Protein AF-A0A359LY06-F1 (afdb_monomer)

Nearest PDB structures (foldseek):
  2rn7-assembly1_A  TM=3.705E-01  e=4.684E+00  Shigella flexneri

Secondary structure (DSSP, 8-state):
--HHHHHHHHHHHHHHHTS-TTTHHHHHHHHHTT-HHHHHHHHHHHHHHHHHHS-TTS-TTSS-TTS--S----S------

Structure (mmCIF, N/CA/C/O backbone):
data_AF-A0A359LY06-F1
#
_entry.id   AF-A0A359LY06-F1
#
loop_
_atom_site.group_PDB
_atom_site.id
_atom_site.type_symbol
_atom_site.label_atom_id
_atom_site.label_alt_id
_atom_site.label_comp_id
_atom_site.label_asym_id
_atom_site.label_entity_id
_atom_site.label_seq_id
_atom_site.pdbx_PDB_ins_code
_atom_site.Cartn_x
_atom_site.Cartn_y
_atom_site.Cartn_z
_atom_site.occupancy
_atom_site.B_iso_or_equiv
_atom_site.auth_seq_id
_atom_site.auth_comp_id
_atom_site.auth_asym_id
_atom_site.auth_atom_id
_atom_site.pdbx_PDB_model_num
ATOM 1 N N . MET A 1 1 ? 8.483 1.252 -17.704 1.00 54.28 1 MET A N 1
ATOM 2 C CA . MET A 1 1 ? 8.225 1.333 -16.256 1.00 54.28 1 MET A CA 1
ATOM 3 C C . MET A 1 1 ? 9.374 2.098 -15.639 1.00 54.28 1 MET A C 1
ATOM 5 O O . MET A 1 1 ? 10.494 1.606 -15.668 1.00 54.28 1 MET A O 1
ATOM 9 N N . ASP A 1 2 ? 9.128 3.331 -15.209 1.00 70.75 2 ASP A N 1
ATOM 10 C CA . ASP A 1 2 ? 10.145 4.219 -14.646 1.00 70.75 2 ASP A CA 1
ATOM 11 C C . ASP A 1 2 ? 10.661 3.662 -13.316 1.00 70.75 2 ASP A C 1
ATOM 13 O O . ASP A 1 2 ? 9.883 3.446 -12.384 1.00 70.75 2 ASP A O 1
ATOM 17 N N . ALA A 1 3 ? 11.971 3.428 -13.214 1.00 77.88 3 ALA A N 1
ATOM 18 C CA . ALA A 1 3 ? 12.594 2.848 -12.021 1.00 77.88 3 ALA A CA 1
ATOM 19 C C . ALA A 1 3 ? 12.282 3.651 -10.744 1.00 77.88 3 ALA A C 1
ATOM 21 O O . ALA A 1 3 ? 12.038 3.069 -9.691 1.00 77.88 3 ALA A O 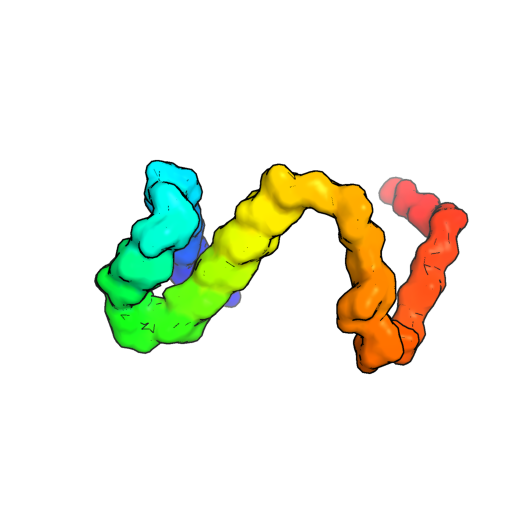1
ATOM 22 N N . SER A 1 4 ? 12.182 4.979 -10.856 1.00 81.19 4 SER A N 1
ATOM 23 C CA . SER A 1 4 ? 11.835 5.874 -9.746 1.00 81.19 4 SER A CA 1
ATOM 24 C C . SER A 1 4 ? 10.420 5.648 -9.204 1.00 81.19 4 SER A C 1
ATOM 26 O O . SER A 1 4 ? 10.171 5.838 -8.016 1.00 81.19 4 SER A O 1
ATOM 28 N N . ARG A 1 5 ? 9.478 5.226 -10.059 1.00 81.00 5 ARG A N 1
ATOM 29 C CA . ARG A 1 5 ? 8.103 4.916 -9.642 1.00 81.00 5 ARG A CA 1
ATOM 30 C C . ARG A 1 5 ? 8.050 3.601 -8.875 1.00 81.00 5 ARG A C 1
ATOM 32 O O . ARG A 1 5 ? 7.347 3.504 -7.874 1.00 81.00 5 ARG A O 1
ATOM 39 N N . TRP A 1 6 ? 8.807 2.612 -9.342 1.00 82.62 6 TRP A N 1
ATOM 40 C CA . TRP A 1 6 ? 8.925 1.313 -8.686 1.00 82.62 6 TRP A CA 1
ATOM 41 C C . TRP A 1 6 ? 9.588 1.419 -7.309 1.00 82.62 6 TRP A C 1
ATOM 43 O O . TRP A 1 6 ? 9.109 0.818 -6.353 1.00 82.62 6 TRP A O 1
ATOM 53 N N . ASP A 1 7 ? 10.646 2.222 -7.183 1.00 86.12 7 ASP A N 1
ATOM 54 C CA . ASP 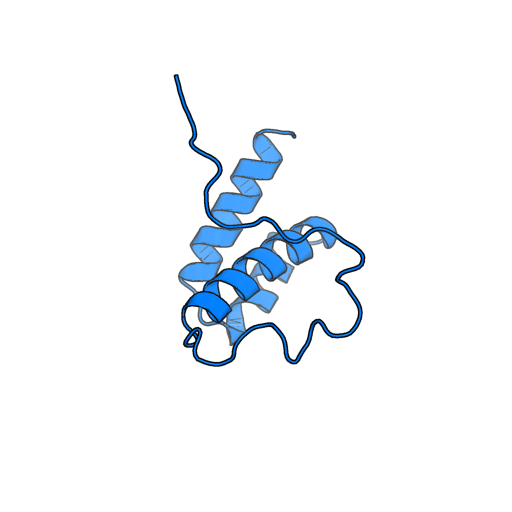A 1 7 ? 11.338 2.439 -5.908 1.00 86.12 7 ASP A CA 1
ATOM 55 C C . ASP A 1 7 ? 10.414 3.078 -4.858 1.00 86.12 7 ASP A C 1
ATOM 57 O O . ASP A 1 7 ? 10.277 2.574 -3.742 1.00 86.12 7 ASP A O 1
ATOM 61 N N . ARG A 1 8 ? 9.658 4.109 -5.263 1.00 86.56 8 ARG A N 1
ATOM 62 C CA . ARG A 1 8 ? 8.654 4.754 -4.406 1.00 86.56 8 ARG A CA 1
ATOM 63 C C . ARG A 1 8 ? 7.531 3.797 -4.002 1.00 86.56 8 ARG A C 1
ATOM 65 O O . ARG A 1 8 ? 7.138 3.787 -2.840 1.00 86.56 8 ARG A O 1
ATOM 72 N N . MET A 1 9 ? 7.032 2.984 -4.937 1.00 86.75 9 MET A N 1
ATOM 73 C CA . MET A 1 9 ? 6.031 1.948 -4.653 1.00 86.75 9 MET A CA 1
ATOM 74 C C . MET A 1 9 ? 6.552 0.945 -3.618 1.00 86.75 9 MET A C 1
ATOM 76 O O . MET A 1 9 ? 5.843 0.626 -2.669 1.00 86.75 9 MET A O 1
ATOM 80 N N . LYS A 1 10 ? 7.798 0.483 -3.774 1.00 86.31 10 LYS A N 1
ATOM 81 C CA . LYS A 1 10 ? 8.414 -0.479 -2.859 1.00 86.31 10 LYS A CA 1
ATOM 82 C C . LYS A 1 10 ? 8.568 0.096 -1.450 1.00 86.31 10 LYS A C 1
ATOM 84 O O . LYS A 1 10 ? 8.220 -0.588 -0.497 1.00 86.31 10 LYS A O 1
ATOM 89 N N . GLY A 1 11 ? 9.026 1.342 -1.321 1.00 89.75 11 GLY A N 1
ATOM 90 C CA . GLY A 1 11 ? 9.135 2.004 -0.018 1.00 89.75 11 GLY A CA 1
ATOM 91 C C . GLY A 1 11 ? 7.780 2.165 0.677 1.00 89.75 11 GLY A C 1
ATOM 92 O O . GLY A 1 11 ? 7.651 1.862 1.857 1.00 89.75 11 GLY A O 1
ATOM 93 N N . LEU A 1 12 ? 6.746 2.567 -0.072 1.00 89.62 12 LEU A N 1
ATOM 94 C CA . LEU A 1 12 ? 5.374 2.658 0.442 1.00 89.62 12 LEU A CA 1
ATOM 95 C C . LEU A 1 12 ? 4.837 1.304 0.911 1.00 89.62 12 LEU A C 1
ATOM 97 O O . LEU A 1 12 ? 4.185 1.233 1.948 1.00 89.62 12 LEU A O 1
ATOM 101 N N . TYR A 1 13 ? 5.092 0.251 0.136 1.00 87.31 13 TYR A N 1
ATOM 102 C CA . TYR A 1 13 ? 4.666 -1.106 0.450 1.00 87.31 13 TYR A CA 1
ATOM 103 C C . TYR A 1 13 ? 5.341 -1.631 1.723 1.00 87.31 13 TYR A C 1
ATOM 105 O O . TYR A 1 13 ? 4.650 -2.097 2.622 1.00 87.31 13 TYR A O 1
ATOM 113 N N . ASP A 1 14 ? 6.665 -1.494 1.826 1.00 88.88 14 ASP A N 1
ATOM 114 C CA . ASP A 1 14 ? 7.452 -1.939 2.982 1.00 88.88 14 ASP A CA 1
ATOM 115 C C . ASP A 1 14 ? 7.006 -1.231 4.272 1.00 88.88 14 ASP A C 1
ATOM 117 O O . ASP A 1 14 ? 6.605 -1.883 5.233 1.00 88.88 14 ASP A O 1
ATOM 121 N N . SER A 1 15 ? 6.901 0.103 4.248 1.00 90.00 15 SER A N 1
ATOM 122 C CA . SER A 1 15 ? 6.391 0.871 5.393 1.00 90.00 15 SER A CA 1
ATOM 123 C C . SER A 1 15 ? 4.933 0.550 5.735 1.00 90.00 15 SER A C 1
ATOM 125 O O . SER A 1 15 ? 4.541 0.598 6.899 1.00 90.00 15 SER A O 1
ATOM 127 N N . ALA A 1 16 ? 4.098 0.221 4.746 1.00 89.56 16 ALA A N 1
ATOM 128 C CA . ALA A 1 16 ? 2.720 -0.185 5.000 1.00 89.56 16 ALA A CA 1
ATOM 129 C C . ALA A 1 16 ? 2.621 -1.591 5.616 1.00 89.56 16 ALA A C 1
ATOM 131 O O . ALA A 1 16 ? 1.695 -1.833 6.390 1.00 89.56 16 ALA A O 1
ATOM 132 N N . LEU A 1 17 ? 3.556 -2.504 5.327 1.00 86.50 17 LEU A N 1
ATOM 133 C CA . LEU A 1 17 ? 3.614 -3.822 5.969 1.00 86.50 17 LEU A CA 1
ATOM 134 C C . LEU A 1 17 ? 3.929 -3.726 7.465 1.00 86.50 17 LEU A C 1
ATOM 136 O O . LEU A 1 17 ? 3.376 -4.498 8.247 1.00 86.50 17 LEU A O 1
ATOM 140 N N . GLU A 1 18 ? 4.751 -2.756 7.870 1.00 89.06 18 GLU A N 1
ATOM 141 C CA . GLU A 1 18 ? 5.050 -2.483 9.283 1.00 89.06 18 GLU A CA 1
ATOM 142 C C . GLU A 1 18 ? 3.843 -1.913 10.051 1.00 89.06 18 GLU A C 1
ATOM 144 O O . GLU A 1 18 ? 3.797 -1.956 11.283 1.00 89.06 18 GLU A O 1
ATOM 149 N N . LEU A 1 19 ? 2.846 -1.381 9.335 1.00 86.75 19 LEU A N 1
ATOM 150 C CA . LEU A 1 19 ? 1.651 -0.779 9.912 1.00 86.75 19 LEU A CA 1
ATOM 151 C C . LEU A 1 19 ? 0.477 -1.774 10.003 1.00 86.75 19 LEU A C 1
ATOM 153 O O . LEU A 1 19 ? 0.296 -2.637 9.133 1.00 86.75 19 LEU A O 1
ATOM 157 N N . PRO A 1 20 ? -0.412 -1.609 11.004 1.00 84.50 20 PRO A N 1
ATOM 158 C CA . PRO A 1 20 ? -1.671 -2.344 11.063 1.00 84.50 20 PRO A CA 1
ATOM 159 C C . PRO A 1 20 ? -2.535 -2.057 9.831 1.00 84.50 20 PRO A C 1
ATOM 161 O O . PRO A 1 20 ? -2.619 -0.905 9.402 1.00 84.50 20 PRO A O 1
ATOM 164 N N . VAL A 1 21 ? -3.272 -3.061 9.339 1.00 82.06 21 VAL A N 1
ATOM 165 C CA . VAL A 1 21 ? -4.190 -2.959 8.178 1.00 82.06 21 VAL A CA 1
ATOM 166 C C . VAL A 1 21 ? -5.075 -1.711 8.230 1.00 82.06 21 VAL A C 1
ATOM 168 O O . VAL A 1 21 ? -5.230 -1.014 7.231 1.00 82.06 21 VAL A O 1
ATOM 171 N N . ALA A 1 22 ? -5.599 -1.377 9.412 1.00 85.19 22 ALA A N 1
ATOM 172 C CA . ALA A 1 22 ? -6.463 -0.215 9.613 1.00 85.19 22 ALA A CA 1
ATOM 173 C C . ALA A 1 22 ? -5.765 1.144 9.381 1.00 85.19 22 ALA A C 1
ATOM 175 O O . ALA A 1 22 ? -6.435 2.129 9.083 1.00 85.19 22 ALA A O 1
ATOM 176 N N . GLN A 1 23 ? -4.437 1.217 9.522 1.00 88.12 23 GLN A N 1
ATOM 177 C CA . GLN A 1 23 ? -3.647 2.445 9.358 1.00 88.12 23 GLN A CA 1
ATOM 178 C C . GLN A 1 23 ? -3.016 2.581 7.965 1.00 88.12 23 GLN A C 1
ATOM 180 O O . GLN A 1 23 ? -2.743 3.703 7.532 1.00 8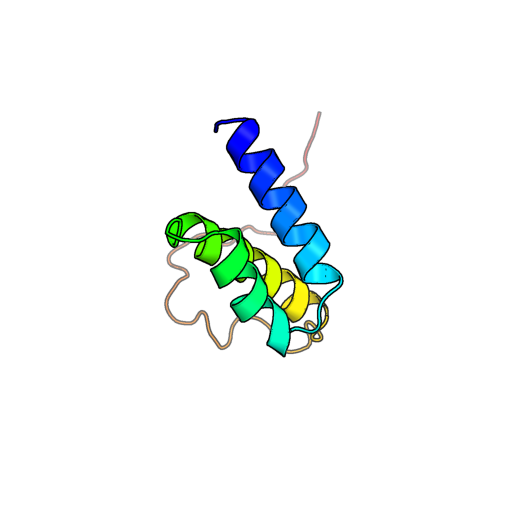8.12 23 GLN A O 1
ATOM 185 N N . ARG A 1 24 ? -2.845 1.471 7.232 1.00 88.38 24 ARG A N 1
ATOM 186 C CA . ARG A 1 24 ? -2.302 1.443 5.860 1.00 88.38 24 ARG A CA 1
ATOM 187 C C . ARG A 1 24 ? -2.983 2.434 4.898 1.00 88.38 24 ARG A C 1
ATOM 189 O O . ARG A 1 24 ? -2.256 3.211 4.281 1.00 88.38 24 ARG A O 1
ATOM 196 N N . PRO A 1 25 ? -4.328 2.512 4.778 1.00 85.81 25 PRO A N 1
ATOM 197 C CA . PRO A 1 25 ? -4.960 3.433 3.825 1.00 85.81 25 PRO A CA 1
ATOM 198 C C . PRO A 1 25 ? -4.726 4.909 4.175 1.00 85.81 25 PRO A C 1
ATOM 200 O O . PRO A 1 25 ? -4.530 5.733 3.282 1.00 85.81 25 PRO A O 1
ATOM 203 N N . ALA A 1 26 ? -4.684 5.254 5.466 1.00 89.94 26 ALA A N 1
ATOM 204 C CA . ALA A 1 26 ? -4.392 6.617 5.911 1.00 89.94 26 ALA A CA 1
ATOM 205 C C . ALA A 1 26 ? -2.933 7.011 5.623 1.00 89.94 26 ALA A C 1
ATOM 207 O O . ALA A 1 26 ? -2.672 8.116 5.146 1.00 89.94 26 ALA A O 1
ATOM 208 N N . TYR A 1 27 ? -1.992 6.090 5.855 1.00 91.06 27 TYR A N 1
ATOM 209 C CA . TYR A 1 27 ? -0.583 6.276 5.509 1.00 91.06 27 TYR A CA 1
ATOM 210 C C . TYR A 1 27 ? -0.391 6.457 3.998 1.00 91.06 27 TYR A C 1
ATOM 212 O O . TYR A 1 27 ? 0.237 7.422 3.563 1.00 91.06 27 TYR A O 1
ATOM 220 N N . LEU A 1 28 ? -0.992 5.585 3.183 1.00 89.50 28 LEU A N 1
ATOM 221 C CA . LEU A 1 28 ? -0.875 5.650 1.727 1.00 89.50 28 LEU A CA 1
ATOM 222 C C . LEU A 1 28 ? -1.519 6.915 1.152 1.00 89.50 28 LEU A C 1
ATOM 224 O O . LEU A 1 28 ? -0.965 7.495 0.222 1.00 89.50 28 LEU A O 1
ATOM 228 N N . ALA A 1 29 ? -2.631 7.393 1.719 1.00 88.38 29 ALA A N 1
ATOM 229 C CA . ALA A 1 29 ? -3.228 8.672 1.336 1.00 88.38 29 ALA A CA 1
ATOM 230 C C . ALA A 1 29 ? -2.279 9.853 1.597 1.00 88.38 29 ALA A C 1
ATOM 232 O O . ALA A 1 29 ? -2.141 10.734 0.750 1.00 88.38 29 ALA A O 1
ATOM 233 N N . GLN A 1 30 ? -1.576 9.849 2.731 1.00 88.62 30 GLN A N 1
ATOM 234 C CA . GLN A 1 30 ? -0.607 10.894 3.055 1.00 88.62 30 GLN A CA 1
ATOM 235 C C . GLN A 1 30 ? 0.658 10.808 2.185 1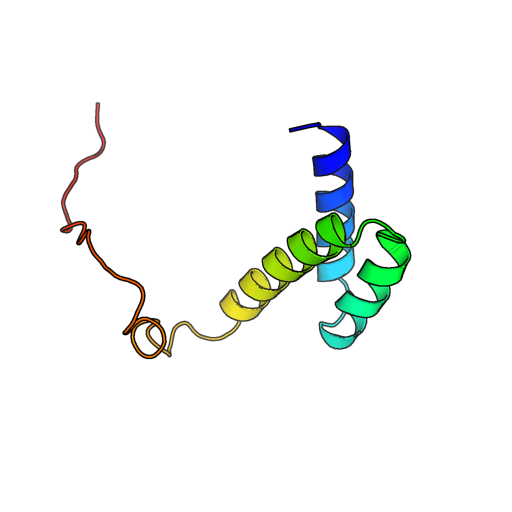.00 88.62 30 GLN A C 1
ATOM 237 O O . GLN A 1 30 ? 1.156 11.831 1.721 1.00 88.62 30 GLN A O 1
ATOM 242 N N . ALA A 1 31 ? 1.178 9.604 1.948 1.00 88.12 31 ALA A N 1
ATOM 243 C CA . ALA A 1 31 ? 2.457 9.404 1.272 1.00 88.12 31 ALA A CA 1
ATOM 244 C C . ALA A 1 31 ? 2.356 9.408 -0.273 1.00 88.12 31 ALA A C 1
ATOM 246 O O . ALA A 1 31 ? 3.319 9.774 -0.963 1.00 88.12 31 ALA A O 1
ATOM 247 N N . CYS A 1 32 ? 1.191 9.051 -0.830 1.00 85.94 32 CYS A N 1
ATOM 248 C CA . CYS A 1 32 ? 0.899 9.182 -2.264 1.00 85.94 32 CYS A CA 1
ATOM 249 C C . CYS A 1 32 ? 0.390 10.582 -2.640 1.00 85.94 32 CYS A C 1
ATOM 251 O O . CYS A 1 32 ? 0.622 11.012 -3.766 1.00 85.94 32 CYS A O 1
ATOM 253 N N . GLY A 1 33 ? -0.269 11.308 -1.729 1.00 85.19 33 GLY A N 1
ATOM 254 C CA . GLY A 1 33 ? -0.851 12.619 -2.033 1.00 85.19 33 GLY A CA 1
ATOM 255 C C . GLY A 1 33 ? -1.892 12.529 -3.155 1.00 85.19 33 GLY A C 1
ATOM 256 O O . GLY A 1 33 ? -2.840 11.750 -3.063 1.00 85.19 33 GLY A O 1
ATOM 257 N N . ASP A 1 34 ? -1.702 13.299 -4.229 1.00 83.06 34 ASP A N 1
ATOM 258 C CA . ASP A 1 34 ? -2.594 13.328 -5.399 1.00 83.06 34 ASP A CA 1
ATOM 259 C C . ASP A 1 34 ? -2.474 12.099 -6.320 1.00 83.06 34 ASP A C 1
ATOM 261 O O . ASP A 1 34 ? -3.344 11.866 -7.165 1.00 83.06 34 ASP A O 1
ATOM 265 N N . ASP A 1 35 ? -1.443 11.265 -6.149 1.00 86.12 35 ASP A N 1
ATOM 266 C CA . ASP A 1 35 ? -1.218 10.062 -6.957 1.00 86.12 35 ASP A CA 1
ATOM 267 C C . ASP A 1 35 ? -2.150 8.906 -6.540 1.00 86.12 35 ASP A C 1
ATOM 269 O O . ASP A 1 35 ? -1.722 7.835 -6.102 1.00 86.12 35 ASP A O 1
ATOM 273 N N . SER A 1 36 ? -3.459 9.094 -6.719 1.00 84.75 36 SER A N 1
ATOM 274 C CA . SER A 1 36 ? -4.484 8.092 -6.385 1.00 84.75 36 SER A CA 1
ATOM 275 C C . SER A 1 36 ? -4.300 6.772 -7.139 1.00 84.75 36 SER A C 1
ATOM 277 O O . SER A 1 36 ? -4.593 5.711 -6.594 1.00 84.75 36 SER A O 1
ATOM 279 N N . A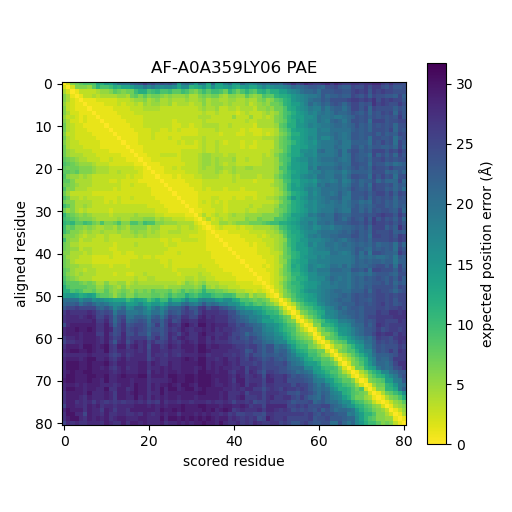LA A 1 37 ? -3.762 6.821 -8.362 1.00 85.94 37 ALA A N 1
ATOM 280 C CA . ALA A 1 37 ? -3.427 5.620 -9.122 1.00 85.94 37 ALA A CA 1
ATOM 281 C C . ALA A 1 37 ? -2.311 4.810 -8.442 1.00 85.94 37 ALA A C 1
ATOM 283 O O . ALA A 1 37 ? -2.411 3.594 -8.347 1.00 85.94 37 ALA A O 1
ATOM 284 N N . LEU A 1 38 ? -1.269 5.474 -7.925 1.00 84.56 38 LEU A N 1
ATOM 285 C CA . LEU A 1 38 ? -0.194 4.796 -7.193 1.00 84.56 38 LEU A CA 1
ATOM 286 C C . LEU A 1 38 ? -0.717 4.196 -5.885 1.00 84.56 38 LEU A C 1
ATOM 288 O O . LEU A 1 38 ? -0.360 3.074 -5.535 1.00 84.56 38 LEU A O 1
ATOM 292 N N . ARG A 1 39 ? -1.597 4.934 -5.200 1.00 87.00 39 ARG A N 1
ATOM 293 C CA . ARG A 1 39 ? -2.255 4.492 -3.972 1.00 87.00 39 ARG A CA 1
ATOM 294 C C . ARG A 1 39 ? -3.026 3.189 -4.189 1.00 87.00 39 ARG A C 1
ATOM 296 O O . ARG A 1 39 ? -2.781 2.226 -3.472 1.00 87.00 39 ARG A O 1
ATOM 303 N N . GLN A 1 40 ? -3.877 3.136 -5.216 1.00 84.94 40 GLN A N 1
ATOM 304 C CA . GLN A 1 40 ? -4.664 1.940 -5.531 1.00 84.94 40 GLN A CA 1
ATOM 305 C C . GLN A 1 40 ? -3.799 0.726 -5.876 1.00 84.94 40 GLN A C 1
ATOM 307 O O . GLN A 1 40 ? -4.125 -0.380 -5.457 1.00 84.94 40 GLN A O 1
ATOM 312 N N . GLU A 1 41 ? -2.701 0.919 -6.609 1.00 87.62 41 GLU A N 1
ATOM 313 C CA . GLU A 1 41 ? -1.788 -0.177 -6.956 1.00 87.62 41 GLU A CA 1
ATOM 314 C C . GLU A 1 41 ? -1.157 -0.791 -5.696 1.00 87.62 41 GLU A C 1
ATOM 316 O O . GLU A 1 41 ? -1.160 -2.011 -5.532 1.00 87.62 41 GLU A O 1
ATOM 321 N N . VAL A 1 42 ? -0.675 0.047 -4.768 1.00 88.56 42 VAL A N 1
ATOM 322 C CA . VAL A 1 42 ? -0.081 -0.413 -3.499 1.00 88.56 42 VAL A CA 1
ATOM 323 C C . VAL A 1 42 ? -1.137 -1.036 -2.580 1.00 88.56 42 VAL A C 1
ATOM 325 O O . VAL A 1 42 ? -0.882 -2.081 -1.986 1.00 88.56 42 VAL A O 1
ATOM 328 N N . GLU A 1 43 ? -2.333 -0.444 -2.487 1.00 86.81 43 GLU A N 1
ATOM 329 C CA . GLU A 1 43 ? -3.458 -0.999 -1.720 1.00 86.81 43 GLU A CA 1
ATOM 330 C C . GLU A 1 43 ? -3.876 -2.379 -2.244 1.00 86.81 43 GLU A C 1
ATOM 332 O O . GLU A 1 43 ? -4.098 -3.291 -1.449 1.00 86.81 43 GLU A O 1
ATOM 337 N N . SER A 1 44 ? -3.937 -2.557 -3.567 1.00 84.50 44 SER A N 1
ATOM 338 C CA . SER A 1 44 ? -4.249 -3.845 -4.191 1.00 84.50 44 SER A CA 1
ATOM 339 C C . SER A 1 44 ? -3.187 -4.895 -3.861 1.00 84.50 44 SER A C 1
ATOM 341 O O . SER A 1 44 ? -3.527 -6.019 -3.489 1.00 84.50 44 SER A O 1
ATOM 343 N N . LEU A 1 45 ? -1.903 -4.523 -3.922 1.00 84.94 45 LEU A N 1
ATOM 344 C CA . LEU A 1 45 ? -0.795 -5.414 -3.571 1.00 84.94 45 LEU A CA 1
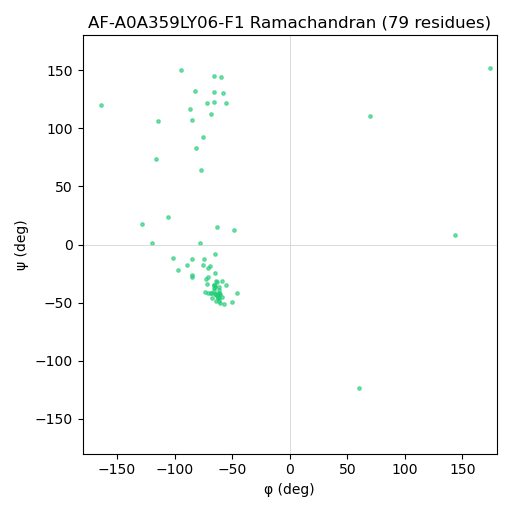ATOM 345 C C . LEU A 1 45 ? -0.870 -5.865 -2.104 1.00 84.94 45 LEU A C 1
ATOM 347 O O . LEU A 1 45 ? -0.748 -7.050 -1.805 1.00 84.94 45 LEU A O 1
ATOM 351 N N . LEU A 1 46 ? -1.118 -4.921 -1.193 1.00 83.94 46 LEU A N 1
ATOM 352 C CA . LEU A 1 46 ? -1.251 -5.193 0.240 1.00 83.94 46 LEU A CA 1
ATOM 353 C C . LEU A 1 46 ? -2.482 -6.043 0.557 1.00 83.94 46 LEU A C 1
ATOM 355 O O . LEU A 1 46 ? -2.407 -6.902 1.426 1.00 83.94 46 LEU A O 1
ATOM 359 N N . ALA A 1 47 ? -3.603 -5.829 -0.137 1.00 81.75 47 ALA A N 1
ATOM 360 C CA . ALA A 1 47 ? -4.813 -6.625 0.050 1.00 81.75 47 ALA A CA 1
ATOM 361 C C . ALA A 1 47 ? -4.606 -8.094 -0.350 1.00 81.75 47 ALA A C 1
ATOM 363 O O . ALA A 1 47 ? -5.130 -8.986 0.316 1.00 81.75 47 ALA A O 1
ATOM 364 N N . HIS A 1 48 ? -3.819 -8.354 -1.400 1.00 73.56 48 HIS A N 1
ATOM 365 C CA . HIS A 1 48 ? -3.434 -9.716 -1.772 1.00 73.56 48 HIS A CA 1
ATOM 366 C C . HIS A 1 48 ? -2.517 -10.338 -0.713 1.00 73.56 48 HIS A C 1
ATOM 368 O O . HIS A 1 48 ? -2.809 -11.440 -0.265 1.00 73.56 48 HIS A O 1
ATOM 374 N N . ALA A 1 49 ? -1.498 -9.615 -0.237 1.00 72.44 49 ALA A N 1
ATOM 375 C CA . ALA A 1 49 ? -0.594 -10.107 0.808 1.00 72.44 49 ALA A CA 1
ATOM 376 C C . ALA A 1 49 ? -1.314 -10.420 2.139 1.00 72.44 49 ALA A C 1
ATOM 378 O O . ALA A 1 49 ? -0.988 -11.396 2.805 1.00 72.44 49 ALA A O 1
ATOM 379 N N . ASP A 1 50 ? -2.319 -9.623 2.515 1.00 67.62 50 ASP A N 1
ATOM 380 C CA . ASP A 1 50 ? -3.147 -9.858 3.7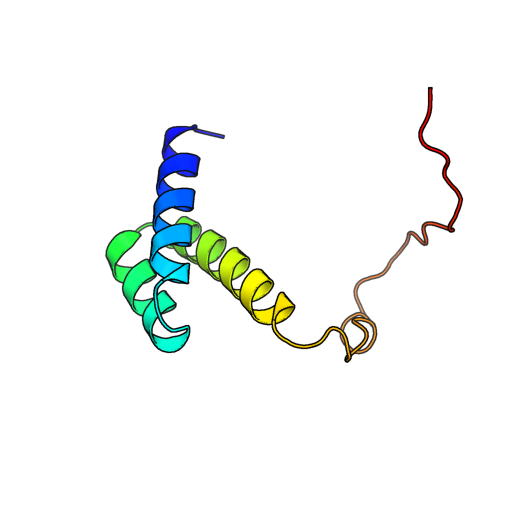10 1.00 67.62 50 ASP A CA 1
ATOM 381 C C . ASP A 1 50 ? -4.101 -11.053 3.523 1.00 67.62 50 ASP A C 1
ATOM 383 O O . ASP A 1 50 ? -4.366 -11.818 4.448 1.00 67.62 50 ASP A O 1
ATOM 387 N N . THR A 1 51 ? -4.585 -11.252 2.292 1.00 60.78 51 THR A N 1
ATOM 388 C CA . THR A 1 51 ? -5.422 -12.404 1.932 1.00 60.78 51 THR A CA 1
ATOM 389 C C . THR A 1 51 ? -4.614 -13.704 1.908 1.00 60.78 51 THR A C 1
ATOM 391 O O . THR A 1 51 ? -5.185 -14.750 2.197 1.00 60.78 51 THR A O 1
ATOM 394 N N . GLU A 1 52 ? -3.306 -13.661 1.633 1.00 53.75 52 GLU A N 1
ATOM 395 C CA . GLU A 1 52 ? -2.412 -14.827 1.725 1.00 53.75 52 GLU A CA 1
ATOM 396 C C . GLU A 1 52 ? -2.138 -15.277 3.177 1.00 53.75 52 GLU A C 1
ATOM 398 O O . GLU A 1 52 ? -1.813 -16.445 3.391 1.00 53.75 52 GLU A O 1
ATOM 403 N N . ASP A 1 53 ? -2.340 -14.404 4.176 1.00 48.34 53 ASP A N 1
ATOM 404 C CA . ASP A 1 53 ? -2.348 -14.770 5.608 1.00 48.34 53 ASP A CA 1
ATOM 405 C C . ASP A 1 53 ? -3.733 -15.280 6.075 1.00 48.34 53 ASP A C 1
ATOM 407 O O . ASP A 1 53 ? -3.872 -15.906 7.127 1.00 48.34 53 ASP A O 1
ATOM 411 N N . SER A 1 54 ? -4.777 -15.092 5.257 1.00 42.16 54 SER A N 1
ATOM 412 C CA . SER A 1 54 ? -6.054 -15.784 5.423 1.00 42.16 54 SER A CA 1
ATOM 413 C C . SER A 1 54 ? -5.954 -17.174 4.795 1.00 42.16 54 SER A C 1
ATOM 415 O O . SER A 1 54 ? -5.500 -17.312 3.660 1.00 42.16 54 SER A O 1
ATOM 417 N N . PRO A 1 55 ? -6.377 -18.239 5.494 1.00 42.91 55 PRO A N 1
ATOM 418 C CA . PRO A 1 55 ? -6.191 -19.582 4.991 1.00 42.91 55 PRO A CA 1
ATOM 419 C C . PRO A 1 55 ? -6.878 -19.706 3.628 1.00 42.91 55 PRO A C 1
ATOM 421 O O . PRO A 1 55 ? -8.066 -19.413 3.484 1.00 42.91 55 PRO A O 1
ATOM 424 N N . ILE A 1 56 ? -6.125 -20.233 2.664 1.00 48.44 56 ILE A N 1
ATOM 425 C CA . ILE A 1 56 ? -6.516 -20.818 1.366 1.00 48.44 56 ILE A CA 1
ATOM 426 C C . ILE A 1 56 ? -7.673 -21.860 1.480 1.00 48.44 56 ILE A C 1
ATOM 428 O O . ILE A 1 56 ? -8.012 -22.559 0.532 1.00 48.44 56 ILE A O 1
ATOM 432 N N . ASP A 1 57 ? -8.352 -21.944 2.625 1.00 46.47 57 ASP A N 1
ATOM 433 C CA . ASP A 1 57 ? -9.453 -22.846 2.960 1.00 46.47 57 ASP A CA 1
ATOM 434 C C . ASP A 1 57 ? -10.807 -22.431 2.363 1.00 46.47 57 ASP A C 1
ATOM 436 O O . ASP A 1 57 ? -11.819 -23.098 2.560 1.00 46.47 57 ASP A O 1
ATOM 440 N N . ARG A 1 58 ? -10.860 -21.344 1.588 1.00 43.38 58 ARG A N 1
ATOM 441 C CA . ARG A 1 58 ? -11.998 -21.098 0.699 1.00 43.38 58 ARG A CA 1
ATOM 442 C C . ARG A 1 58 ? -11.524 -21.165 -0.739 1.00 43.38 58 ARG A C 1
ATOM 444 O O . ARG A 1 58 ? -10.827 -20.259 -1.194 1.00 43.38 58 ARG A O 1
ATOM 451 N N . PRO A 1 59 ? -11.863 -22.238 -1.467 1.00 45.81 59 PRO A N 1
ATOM 452 C CA . PRO A 1 59 ? -11.378 -22.382 -2.817 1.00 45.81 59 PRO A CA 1
ATOM 453 C C . PRO A 1 59 ? -12.007 -21.269 -3.667 1.00 45.81 59 PRO A C 1
ATOM 455 O O . PRO A 1 59 ? -13.213 -21.027 -3.626 1.00 45.81 59 PRO A O 1
ATOM 458 N N . ALA A 1 60 ? -11.164 -20.576 -4.433 1.00 51.34 60 ALA A N 1
ATOM 459 C CA . ALA A 1 60 ? -11.483 -19.381 -5.218 1.00 51.34 60 ALA A CA 1
ATOM 460 C C . ALA A 1 60 ? -12.521 -19.592 -6.350 1.00 51.34 60 ALA A C 1
ATOM 462 O O . ALA A 1 60 ? -12.660 -18.747 -7.233 1.00 51.34 60 ALA A O 1
ATOM 463 N N . TRP A 1 61 ? -13.266 -20.703 -6.350 1.00 49.78 61 TRP A N 1
ATOM 464 C CA . TRP A 1 61 ? -14.289 -21.006 -7.351 1.00 49.78 61 TRP A CA 1
ATOM 465 C C . TRP A 1 61 ? -15.685 -20.477 -6.991 1.00 49.78 61 TRP A C 1
ATOM 467 O O . TRP A 1 61 ? -16.494 -20.309 -7.898 1.00 49.78 61 TRP A O 1
ATOM 477 N N . GLU A 1 62 ? -15.974 -20.130 -5.730 1.00 48.12 62 GLU A N 1
ATOM 478 C CA . GLU A 1 62 ? -17.299 -19.586 -5.364 1.00 48.12 62 GLU A CA 1
ATOM 479 C C . GLU A 1 62 ? -17.510 -18.120 -5.797 1.00 48.12 62 GLU A C 1
ATOM 481 O O . GLU A 1 62 ? -18.647 -17.672 -5.923 1.00 48.12 62 GLU A O 1
ATOM 486 N N . GLY A 1 63 ? -16.436 -17.380 -6.105 1.00 47.16 63 GLY A N 1
ATOM 487 C CA . GLY A 1 63 ? -16.508 -16.011 -6.644 1.00 47.16 63 GLY A CA 1
ATOM 488 C C . GLY A 1 63 ? -16.283 -15.897 -8.158 1.00 47.16 63 GLY A C 1
ATOM 489 O O . GLY A 1 63 ? -16.541 -14.848 -8.744 1.00 47.16 63 GLY A O 1
ATOM 490 N N . ALA A 1 64 ? -15.817 -16.965 -8.811 1.00 47.38 64 ALA A N 1
ATOM 491 C CA . ALA A 1 64 ? -15.371 -16.948 -10.206 1.00 47.38 64 ALA A CA 1
ATOM 492 C C . ALA A 1 64 ? -16.358 -17.618 -11.177 1.00 47.38 64 ALA A C 1
ATOM 494 O O . ALA A 1 64 ? -15.970 -18.027 -12.269 1.00 47.38 64 ALA A O 1
ATOM 495 N N . ALA A 1 65 ? -17.647 -17.697 -10.834 1.00 47.84 65 ALA A N 1
ATOM 496 C CA . ALA A 1 65 ? -18.659 -18.239 -11.745 1.00 47.84 65 ALA A CA 1
ATOM 497 C C . ALA A 1 65 ? -18.863 -17.391 -13.022 1.00 47.84 65 ALA A C 1
ATOM 499 O O . ALA A 1 65 ? -19.549 -17.840 -13.936 1.00 47.84 65 ALA A O 1
ATOM 500 N N . SER A 1 66 ? -18.266 -16.194 -13.121 1.00 49.03 66 SER A N 1
ATOM 501 C CA . SER A 1 66 ? -18.475 -15.291 -14.265 1.00 49.03 66 SER A CA 1
ATOM 502 C C . SER A 1 66 ? -17.222 -14.922 -15.077 1.00 49.03 66 SER A C 1
ATOM 504 O O . SER A 1 66 ? -17.348 -14.167 -16.035 1.00 49.03 66 SER A O 1
ATOM 506 N N . LEU A 1 67 ? -16.016 -15.422 -14.755 1.00 53.06 67 LEU A N 1
ATOM 507 C CA . LEU A 1 67 ? -14.774 -14.949 -15.415 1.00 53.06 67 LEU A CA 1
ATOM 508 C C . LEU A 1 67 ? -13.848 -16.022 -16.012 1.00 53.06 67 LEU A C 1
ATOM 510 O O . LEU A 1 67 ? -12.710 -15.718 -16.354 1.00 53.06 67 LEU A O 1
ATOM 514 N N . ILE A 1 68 ? -14.321 -17.245 -16.248 1.00 52.16 68 ILE A N 1
ATOM 515 C CA . ILE A 1 68 ? -13.548 -18.258 -16.992 1.00 52.16 68 ILE A CA 1
ATOM 516 C C . ILE A 1 68 ? -14.242 -18.646 -18.295 1.00 52.16 68 ILE A C 1
ATOM 518 O O . ILE A 1 68 ? -14.768 -19.741 -18.468 1.00 52.16 68 ILE A O 1
ATOM 522 N N . GLY A 1 69 ? -14.178 -17.727 -19.257 1.00 50.16 69 GLY A N 1
ATOM 523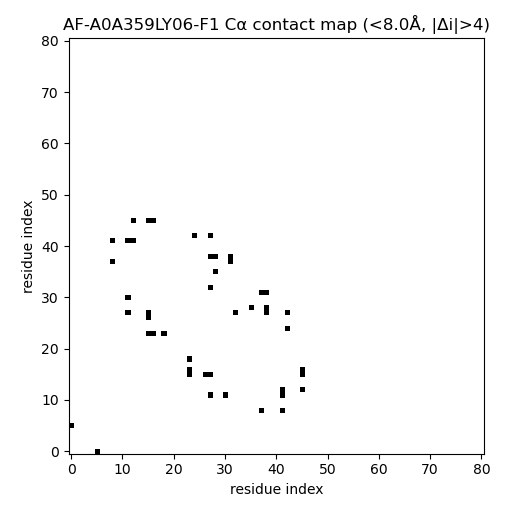 C CA . GLY A 1 69 ? -14.172 -18.076 -20.672 1.00 50.16 69 GLY A CA 1
ATOM 524 C C . GLY A 1 69 ? -12.761 -18.483 -21.100 1.00 50.16 69 GLY A C 1
ATOM 525 O O . GLY A 1 69 ? -12.036 -17.654 -21.631 1.00 50.16 69 GLY A O 1
ATOM 526 N N . GLY A 1 70 ? -12.396 -19.749 -20.858 1.00 47.81 70 GLY A N 1
ATOM 527 C CA . GLY A 1 70 ? -11.223 -20.439 -21.424 1.00 47.81 70 GLY A CA 1
ATOM 528 C C . GLY A 1 70 ? -9.867 -19.942 -20.902 1.00 47.81 70 GLY A C 1
ATOM 529 O O . GLY A 1 70 ? -9.379 -18.886 -21.269 1.00 47.81 70 GLY A O 1
ATOM 530 N N . THR A 1 71 ? -9.121 -20.711 -20.118 1.00 39.84 71 THR A N 1
ATOM 531 C CA . THR A 1 71 ? -8.422 -21.894 -20.631 1.00 39.84 71 THR A CA 1
ATOM 532 C C . THR A 1 71 ? -8.002 -22.758 -19.449 1.00 39.84 71 THR A C 1
ATOM 534 O O . THR A 1 71 ? -7.244 -22.323 -18.586 1.00 39.84 71 THR A O 1
ATOM 537 N N . VAL A 1 72 ? -8.497 -23.993 -19.423 1.00 48.94 72 VAL A N 1
ATOM 538 C CA . VAL A 1 72 ? -8.029 -25.030 -18.506 1.00 48.94 72 VAL A CA 1
ATOM 539 C C . VAL A 1 72 ? -6.601 -25.412 -18.900 1.00 48.94 72 VAL A C 1
ATOM 541 O O . VAL A 1 72 ? -6.367 -25.955 -19.978 1.00 48.94 72 VAL A O 1
ATOM 544 N N . LEU A 1 73 ? -5.625 -25.097 -18.053 1.00 49.28 73 LEU A N 1
ATOM 545 C CA . LEU A 1 73 ? -4.281 -25.649 -18.185 1.00 49.28 73 LEU A CA 1
ATOM 546 C C . LEU A 1 73 ? -4.278 -27.001 -17.471 1.00 49.28 73 LEU A C 1
ATOM 548 O O . LEU A 1 73 ? -4.364 -27.076 -16.247 1.00 49.28 73 LEU A O 1
ATOM 552 N N . ALA A 1 74 ? -4.251 -28.077 -18.257 1.00 48.50 74 ALA A N 1
ATOM 553 C CA . ALA A 1 74 ? -4.114 -29.434 -17.747 1.00 48.50 74 ALA A CA 1
ATOM 554 C C . ALA A 1 74 ? -2.729 -29.629 -17.087 1.00 48.50 74 ALA A C 1
ATOM 556 O O . ALA A 1 74 ? -1.737 -29.070 -17.567 1.00 48.50 74 ALA A O 1
ATOM 557 N N . PRO A 1 75 ? -2.624 -30.429 -16.012 1.00 40.88 75 PRO A N 1
ATOM 558 C CA . PRO A 1 75 ? -1.357 -30.668 -15.331 1.00 40.88 75 PRO A CA 1
ATOM 559 C C . PRO A 1 75 ? -0.452 -31.548 -16.207 1.00 40.88 75 PRO A C 1
ATOM 561 O O . PRO A 1 75 ? -0.836 -32.657 -16.573 1.00 40.88 75 PRO A O 1
ATOM 564 N N . GLY A 1 76 ? 0.747 -31.061 -16.550 1.00 60.12 76 GLY A N 1
ATOM 565 C CA . GLY A 1 76 ? 1.746 -31.857 -17.283 1.00 60.12 76 GLY A CA 1
ATOM 566 C C . GLY A 1 76 ? 2.604 -31.133 -18.325 1.00 60.12 76 GLY A C 1
ATOM 567 O O . GLY A 1 76 ? 3.339 -31.801 -19.050 1.00 60.12 76 GLY A O 1
ATOM 568 N N . ALA A 1 77 ? 2.558 -29.803 -18.431 1.00 51.00 77 ALA A N 1
ATOM 569 C CA . ALA A 1 77 ? 3.456 -29.085 -19.336 1.00 51.00 77 ALA A CA 1
ATOM 570 C C . ALA A 1 77 ? 4.877 -29.016 -18.744 1.00 51.00 77 ALA A C 1
ATOM 572 O O . ALA A 1 77 ? 5.201 -28.142 -17.942 1.00 51.00 77 ALA A O 1
ATOM 573 N N . SER A 1 78 ? 5.702 -29.997 -19.114 1.00 53.28 78 SER A N 1
ATOM 574 C CA . SER A 1 78 ? 7.135 -30.061 -18.823 1.00 53.28 78 SER A CA 1
ATOM 575 C C . SER A 1 78 ? 7.840 -28.798 -19.334 1.00 53.28 78 SER A C 1
ATOM 577 O O . SER A 1 78 ? 7.775 -28.480 -20.520 1.00 53.28 78 SER A O 1
ATOM 579 N N . VAL A 1 79 ? 8.497 -28.075 -18.425 1.00 47.91 79 VAL A N 1
ATOM 580 C CA . VAL A 1 79 ? 9.430 -26.993 -18.756 1.00 47.91 79 VAL A CA 1
ATOM 581 C C . VAL A 1 79 ? 10.807 -27.621 -18.982 1.00 47.91 79 VAL A C 1
ATOM 583 O O . VAL A 1 79 ? 11.367 -28.208 -18.059 1.00 47.91 79 VAL A O 1
ATOM 586 N N . GLY A 1 80 ? 11.341 -27.507 -20.197 1.00 51.53 80 GLY A N 1
ATOM 587 C CA . GLY A 1 80 ? 12.729 -27.843 -20.542 1.00 51.53 80 GLY A CA 1
ATOM 588 C C . GLY A 1 80 ? 12.957 -27.724 -22.052 1.00 51.53 80 GLY A C 1
ATOM 589 O O . GLY A 1 80 ? 11.993 -27.881 -22.809 1.00 51.53 80 GLY A O 1
ATOM 590 N N . PRO A 1 81 ? 14.179 -27.429 -22.531 1.00 55.47 81 PRO A N 1
ATOM 591 C CA . PRO A 1 81 ? 15.475 -27.820 -21.957 1.00 55.47 81 PRO A CA 1
ATOM 592 C C . PRO A 1 81 ? 16.141 -26.820 -21.003 1.00 55.47 81 PRO A C 1
ATOM 594 O O . PRO A 1 81 ? 15.822 -25.613 -21.068 1.00 55.47 81 PRO A O 1
#

Sequence (81 aa):
MDASRWDRMKGLYDSALELPVAQRPAYLAQACGDDSALRQEVESLLAHADTEDSPIDRPAWEGAASLIGGTVLAPGASVGP

pLDDT: mean 70.89, std 18.13, range [39.84, 91.06]

Foldseek 3Di:
DDPVLVVLLVVLLVVLVVDDPVCSLVSLCVSCPPVVVSSVVSNVVVVVVVVVVVDCVDPPVVVCPPPDPDDDDDPDDDDDD

Mean predicted aligned error: 14.24 Å

Solvent-accessible surface area (backbone atoms only — not comparable to full-atom values): 5243 Å² total; per-residue (Å²): 132,62,67,72,57,53,52,53,50,49,54,53,46,54,60,37,68,79,38,58,80,89,49,29,64,61,50,39,49,66,76,41,55,88,42,55,70,59,34,51,54,49,52,52,53,49,52,51,58,56,49,68,75,41,75,80,83,62,68,77,64,84,82,45,86,83,74,74,84,76,77,89,78,72,93,79,82,79,87,74,135

Radius of gyration: 17.4 Å; Cα contacts (8 Å, |Δi|>4): 23; chains: 1; bounding box: 34×45×33 Å

=== Feature glossary ===
Feature key, reading from the visual/contextual features back to the raw sequence:

Rendered structure images. Structure images are PyMOL renders from six orthogonal camera directions. Cartoon representation draws helices as coils and strands as arrows; sticks shows the backbone as bonds; surface shows the solvent-excluded envelope. Rainbow coloring maps sequence position to hue (blue→red, N→C); chain coloring assigns a distinct color per polypeptide.

Contact-map, Ramachandran, and PAE plo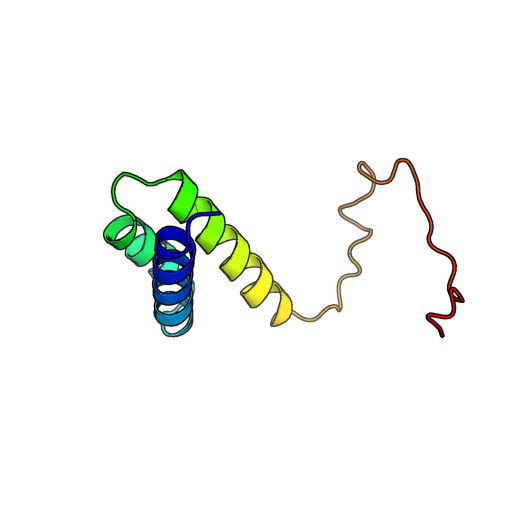ts. Three diagnostic plots accompany the record. The Cα contact map visualizes the tertiary structure as a 2D adjacency matrix (8 Å cutoff, sequence-local contacts suppressed). The Ramachandran plot shows the distribution of backbone (φ, ψ) torsions, with points in the α and β basins reflecting secondary structure content. The PAE plot shows AlphaFold's inter-residue confidence as a color matrix.

InterPro / GO / CATH / organism. The annotation block draws on four external resources. InterPro: which protein families and domains the sequence belongs to. GO: standardized terms for what the protein does, what process it participates in, and where in the cell it acts. CATH: which structural fold it has in the CATH hierarchy. Organism: the species of origin.

Nearest PDB structures. Structural nearest neighbors (via Foldseek easy-search vs the PDB). Reported per hit: target PDB id, E-value, and alignment TM-score. A TM-score above ~0.5 is the conventional threshold for 'same fold'.

Predicted aligned error. Predicted aligned error is AlphaFold's pairwise confidence. Unlike pLDDT (per-residue), PAE is per-residue-pair and captures whether two parts of the structure are correctly placed relative to each other. Units are ångströms of expected positional error.

Solvent-accessible surface area. SASA measures how much of the protein is reachable by solvent. It is computed by rolling a water-sized probe over the atomic surface and summing the exposed area (Å²). Per-residue SASA distinguishes core (buried, low SASA) from surface (exposed, high SASA) residues; total SASA is a whole-molecule size measure.

B-factor. Crystallographic B-factors measure how much each atom's electron density is smeared out, in Å². They rise in mobile loops and surface residues and fall in the buried interior. In AlphaFold models this column is repurposed to hold pLDDT instead.

pLDDT. For AlphaFold models, the B-factor field carries pLDDT — the model's own estimate of local accuracy on a 0–100 scale. Regions with pLDDT<50 should be treated as essentially unmodeled; they often correspond to intrinsically disordered segments.

Backbone torsions (φ/ψ). φ (phi) and ψ (psi) are the two rotatable backbone dihedrals per residue: φ is the C(i-1)–N–Cα–C torsion, ψ is the N–Cα–C–N(i+1) torsion, both in degrees on (−180°, 180°]. α-helical residues cluster near (−60°, −45°); β-strand residues near (−120°, +130°). A Ramachandran plot is simply a scatter of (φ, ψ) for every residue.

Radius of gyration, Cα contacts, bounding box. Radius of gyration (Rg) is the root-mean-square distance of Cα atoms from their centroid — a single number for overall size and compactness. A globular domain of N residues has Rg ≈ 2.2·N^0.38 Å; an extended or disordered chain has a much larger Rg. The Cα contact count is the number of residue pairs whose Cα atoms are within 8 Å and are more than four positions apart in sequence — a standard proxy for tertiary packing density. The bounding box is the smallest axis-aligned box enclosing all Cα atoms.

Secondary structure (3-state, P-SEA). Three-state secondary structure (P-SEA) collapses the eight DSSP classes into helix (a), strand (b), and coil (c). P-SEA assigns these from Cα geometry alone — distances and angles — without requiring backbone oxygens, so it works on any Cα trace.

Secondary structure (8-state, DSSP). Secondary structure is the local, repeating backbone conformation. DSSP classifies it into eight states by reading the hydrogen-bond network: three helix types (H, G, I), two β types (E, B), two non-regular types (T, S), and unstructured coil (-).

Foldseek 3Di. The Foldseek 3Di string encodes local tertiary geometry as a 20-letter alphabet — one character per residue — derived from the relative positions of nearby Cα atoms. Unlike the amino-acid sequence, 3Di is a direct function of the 3D structure, so two proteins with the same fold have similar 3Di strings even at low sequence identity.

mmCIF coordinates. Structure coordinates are given as an mmCIF _atom_site loop: one row per atom with element, residue name, chain id, sequence number, and x/y/z position in Å. Only the four main-chain atoms per residue are included here; side chains are omitted to keep the record compact.

Sequence. This is the polypeptide sequence — one letter per residue, N-terminus first. Length ranges from a few dozen residues for small domains to over a thousand for large multi-domain proteins.